Protein AF-A0A563CSV8-F1 (afdb_monomer)

pLDDT: mean 84.8, std 19.74, range [29.33, 97.5]

Mean predicted aligned error: 9.89 Å

Radius of gyration: 27.81 Å; Cα contacts (8 Å, |Δi|>4): 211; chains: 1; bounding box: 67×28×108 Å

Structure (mmCIF, N/CA/C/O backbone):
data_AF-A0A563CSV8-F1
#
_entry.id   AF-A0A563CSV8-F1
#
loop_
_atom_site.group_PDB
_atom_site.id
_atom_site.type_symbol
_atom_site.label_atom_id
_atom_site.label_alt_id
_atom_site.label_comp_id
_atom_site.label_asym_id
_atom_site.label_entity_id
_atom_site.label_seq_id
_atom_site.pdbx_PDB_ins_code
_atom_site.Cartn_x
_atom_site.Cartn_y
_atom_site.Cartn_z
_atom_site.occupancy
_atom_site.B_iso_or_equiv
_atom_site.auth_seq_id
_atom_site.auth_comp_id
_atom_site.auth_asym_id
_atom_site.auth_atom_id
_atom_site.pdbx_PDB_model_num
ATOM 1 N N . MET A 1 1 ? -40.921 4.038 60.113 1.00 35.88 1 MET A N 1
ATOM 2 C CA . MET A 1 1 ? -41.271 3.858 58.684 1.00 35.88 1 MET A CA 1
ATOM 3 C C . MET A 1 1 ? -40.349 4.776 57.900 1.00 35.88 1 MET A C 1
ATOM 5 O O . MET A 1 1 ? -40.406 5.974 58.118 1.00 35.88 1 MET A O 1
ATOM 9 N N . ILE A 1 2 ? -39.216 4.251 57.440 1.00 29.33 2 ILE A N 1
ATOM 10 C CA . ILE A 1 2 ? -38.971 3.679 56.101 1.00 29.33 2 ILE A CA 1
ATOM 11 C C . ILE A 1 2 ? -39.065 4.743 54.995 1.00 29.33 2 ILE A C 1
ATOM 13 O O . ILE A 1 2 ? -40.169 5.144 54.656 1.00 29.33 2 ILE A O 1
ATOM 17 N N . VAL A 1 3 ? -37.886 5.257 54.594 1.00 31.66 3 VAL A N 1
ATOM 18 C CA . VAL A 1 3 ? -37.237 5.213 53.247 1.00 31.66 3 VAL A CA 1
ATOM 19 C C . VAL A 1 3 ? -37.901 6.237 52.296 1.00 31.66 3 VAL A C 1
ATOM 21 O O . VAL A 1 3 ? -39.106 6.399 52.299 1.00 31.66 3 VAL A O 1
ATOM 24 N N . VAL A 1 4 ? -37.218 7.064 51.509 1.00 32.16 4 VAL A N 1
ATOM 25 C CA . VAL A 1 4 ? -36.087 6.784 50.629 1.00 32.16 4 VAL A CA 1
ATOM 26 C C . VAL A 1 4 ? -35.386 8.105 50.303 1.00 32.16 4 VAL A C 1
ATOM 28 O O . VAL A 1 4 ? -36.022 9.069 49.888 1.00 32.16 4 VAL A O 1
ATOM 31 N N . MET A 1 5 ? -34.066 8.128 50.451 1.00 48.88 5 MET A N 1
ATOM 32 C CA . MET A 1 5 ? -33.183 9.038 49.730 1.00 48.88 5 MET A CA 1
ATOM 33 C C . MET A 1 5 ? -32.689 8.252 48.526 1.00 48.88 5 MET A C 1
ATOM 35 O O . MET A 1 5 ? -31.996 7.275 48.761 1.00 48.88 5 MET A O 1
ATOM 39 N N . VAL A 1 6 ? -33.038 8.615 47.288 1.00 35.19 6 VAL A N 1
ATOM 40 C CA . VAL A 1 6 ? -32.206 8.273 46.122 1.00 35.19 6 VAL A CA 1
ATOM 41 C C . VAL A 1 6 ? -32.397 9.321 45.023 1.00 35.19 6 VAL A C 1
ATOM 43 O O . VAL A 1 6 ? -33.497 9.549 44.531 1.00 35.19 6 VAL A O 1
ATOM 46 N N . CYS A 1 7 ? -31.262 9.936 44.698 1.00 34.62 7 CYS A N 1
ATOM 47 C CA . CYS A 1 7 ? -30.876 10.692 43.515 1.00 34.62 7 CYS A CA 1
ATOM 48 C C . CYS A 1 7 ? -31.804 10.658 42.288 1.00 34.62 7 CYS A C 1
ATOM 50 O O . CYS A 1 7 ? -32.024 9.617 41.674 1.00 34.62 7 CYS A O 1
ATOM 52 N N . CYS A 1 8 ? -32.152 11.855 41.811 1.00 40.16 8 CYS A N 1
ATOM 53 C CA . CYS A 1 8 ? -32.219 12.135 40.377 1.00 40.16 8 CYS A CA 1
ATOM 54 C C . CYS A 1 8 ? -30.848 11.853 39.739 1.00 40.16 8 CYS A C 1
ATOM 56 O O . CYS A 1 8 ? -29.855 12.154 40.398 1.00 40.16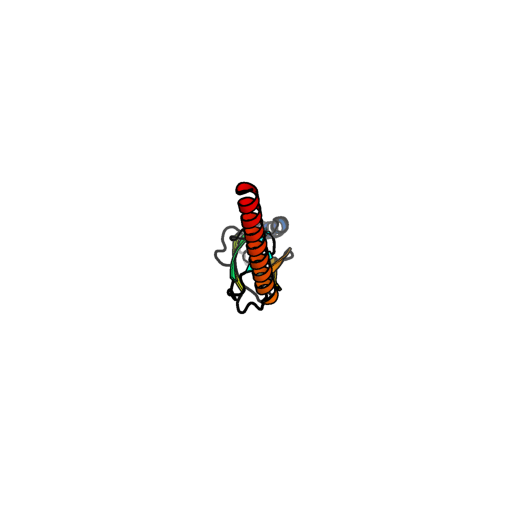 8 CYS A O 1
ATOM 58 N N . ILE A 1 9 ? -30.790 11.371 38.485 1.00 39.69 9 ILE A N 1
ATOM 59 C CA . ILE A 1 9 ? -29.891 11.852 37.401 1.00 39.69 9 ILE A CA 1
ATOM 60 C C . ILE A 1 9 ? -29.963 10.915 36.170 1.00 39.69 9 ILE A C 1
ATOM 62 O O . ILE A 1 9 ? -29.519 9.776 36.206 1.00 39.69 9 ILE A O 1
ATOM 66 N N . VAL A 1 10 ? -30.554 11.475 35.101 1.00 41.09 10 VAL A N 1
ATOM 67 C CA . VAL A 1 10 ? -30.374 11.264 33.643 1.00 41.09 10 VAL A CA 1
ATOM 68 C C . VAL A 1 10 ? -30.089 9.860 33.088 1.00 41.09 10 VAL A C 1
ATOM 70 O O . VAL A 1 10 ? -28.940 9.503 32.862 1.00 41.09 10 VAL A O 1
ATOM 73 N N . ASP A 1 11 ? -31.146 9.194 32.617 1.00 35.97 11 ASP A N 1
ATOM 74 C CA . ASP A 1 11 ? -31.045 8.134 31.593 1.00 35.97 11 ASP A CA 1
ATOM 75 C C . ASP A 1 11 ? -31.568 8.559 30.206 1.00 35.97 11 ASP A C 1
ATOM 77 O O . ASP A 1 11 ? -31.459 7.819 29.229 1.00 35.97 11 ASP A O 1
ATOM 81 N N . GLU A 1 12 ? -32.078 9.784 30.056 1.00 37.19 12 GLU A N 1
ATOM 82 C CA . GLU A 1 12 ? -32.661 10.219 28.777 1.00 37.19 12 GLU A CA 1
ATOM 83 C C . GLU A 1 12 ? -31.606 10.727 27.772 1.00 37.19 12 GLU A C 1
ATOM 85 O O . GLU A 1 12 ? -31.746 10.548 26.561 1.00 37.19 12 GLU A O 1
ATOM 90 N N . PHE A 1 13 ? -30.482 11.277 28.255 1.00 35.81 13 PHE A N 1
ATOM 91 C CA . PHE A 1 13 ? -29.402 11.783 27.391 1.00 35.81 13 PHE A CA 1
ATOM 92 C C . PHE A 1 13 ? -28.467 10.680 26.866 1.00 35.81 13 PHE A C 1
ATOM 94 O O . PHE A 1 13 ? -27.850 10.836 25.809 1.00 35.81 13 PHE A O 1
ATOM 101 N N . ALA A 1 14 ? -28.374 9.547 27.569 1.00 42.41 14 ALA A N 1
ATOM 102 C CA . ALA A 1 14 ? -27.557 8.414 27.138 1.00 42.41 14 ALA A CA 1
ATOM 103 C C . ALA A 1 14 ? -28.206 7.650 25.966 1.00 42.41 14 ALA A C 1
ATOM 105 O O . ALA A 1 14 ? -27.501 7.197 25.061 1.00 42.41 14 ALA A O 1
ATOM 106 N N . MET A 1 15 ? -29.544 7.567 25.923 1.00 33.88 15 MET A N 1
ATOM 107 C CA . MET A 1 15 ? -30.267 6.822 24.883 1.00 33.88 15 MET A CA 1
ATOM 108 C C . MET A 1 15 ? -30.456 7.578 23.559 1.00 33.88 15 MET A C 1
ATOM 110 O O . MET A 1 15 ? -30.530 6.941 22.509 1.00 33.88 15 MET A O 1
ATOM 114 N N . GLN A 1 16 ? -30.472 8.915 23.539 1.00 30.92 16 GLN A N 1
ATOM 115 C CA . GLN A 1 16 ? -30.524 9.645 22.261 1.00 30.92 16 GLN A CA 1
ATOM 116 C C . GLN A 1 16 ? -29.183 9.635 21.508 1.00 30.92 16 GLN A C 1
ATOM 118 O O . GLN A 1 16 ? -29.164 9.702 20.276 1.00 30.92 16 GLN A O 1
ATOM 123 N N . ASN A 1 17 ? -28.056 9.489 22.210 1.00 39.59 17 ASN A N 1
ATOM 124 C CA . ASN A 1 17 ? -26.733 9.547 21.589 1.00 39.59 17 ASN A CA 1
ATOM 125 C C . ASN A 1 17 ? -26.413 8.298 20.742 1.00 39.59 17 ASN A C 1
ATOM 127 O O . ASN A 1 17 ? -25.638 8.381 19.792 1.00 39.59 17 ASN A O 1
ATOM 131 N N . THR A 1 18 ? -27.046 7.153 21.017 1.00 44.75 18 THR A N 1
ATOM 132 C CA . THR A 1 18 ? -26.865 5.911 20.243 1.00 44.75 18 THR A CA 1
ATOM 133 C C . THR A 1 18 ? -27.723 5.865 18.972 1.00 44.75 18 THR A C 1
ATOM 135 O O . THR A 1 18 ? -27.323 5.235 17.992 1.00 44.75 18 THR A O 1
ATOM 138 N N . LEU A 1 19 ? -28.857 6.580 18.923 1.00 39.62 19 LEU A N 1
ATOM 139 C CA . LEU A 1 19 ? -29.727 6.618 17.737 1.00 39.62 19 LEU A CA 1
ATOM 140 C C . LEU A 1 19 ? -29.201 7.573 16.644 1.00 39.62 19 LEU A C 1
ATOM 142 O O . LEU A 1 19 ? -29.314 7.279 15.453 1.00 39.62 19 LEU A O 1
ATOM 146 N N . TYR A 1 20 ? -28.582 8.695 17.034 1.00 44.12 20 TYR A N 1
ATOM 147 C CA . TYR A 1 20 ? -28.030 9.693 16.102 1.00 44.12 20 TYR A CA 1
ATOM 148 C C . TYR A 1 20 ? -26.645 9.332 15.534 1.00 44.12 20 TYR A C 1
ATOM 150 O O . TYR A 1 20 ? -26.265 9.848 14.482 1.00 44.12 20 TYR A O 1
ATOM 158 N N . GLN A 1 21 ? -25.897 8.423 16.167 1.00 51.88 21 GLN A N 1
ATOM 159 C CA . GLN A 1 21 ? -24.547 8.041 15.721 1.00 51.88 21 GLN A CA 1
ATOM 160 C C . GLN A 1 21 ? -24.526 7.171 14.454 1.00 51.88 21 GLN A C 1
ATOM 162 O O . GLN A 1 21 ? -23.515 7.132 13.757 1.00 51.88 21 GLN A O 1
ATOM 167 N N . ASN A 1 22 ? -25.644 6.540 14.085 1.00 55.50 22 ASN A N 1
ATOM 168 C CA . ASN A 1 22 ? -25.687 5.612 12.951 1.00 55.50 22 ASN A CA 1
ATOM 169 C C . ASN A 1 22 ? -25.799 6.290 11.567 1.00 55.50 22 ASN A C 1
ATOM 171 O O . ASN A 1 22 ? -25.789 5.599 10.551 1.00 55.50 22 ASN A O 1
ATOM 175 N N . LYS A 1 23 ? -25.928 7.626 11.510 1.00 65.56 23 LYS A N 1
ATOM 176 C CA . LYS A 1 23 ? -26.065 8.394 10.254 1.00 65.56 23 LYS A CA 1
ATOM 177 C C . LYS A 1 23 ? -24.764 9.018 9.752 1.00 65.56 23 LYS A C 1
ATOM 179 O O . LYS A 1 23 ? -24.675 9.343 8.573 1.00 65.56 23 LYS A O 1
ATOM 184 N N . THR A 1 24 ? -23.771 9.225 10.615 1.00 77.50 24 THR A N 1
ATOM 185 C CA . THR A 1 24 ? -22.484 9.778 10.174 1.00 77.50 24 THR A CA 1
ATOM 186 C C . THR A 1 24 ? -21.752 8.704 9.360 1.00 77.50 24 THR A C 1
ATOM 188 O O . THR A 1 24 ? -21.623 7.580 9.844 1.00 77.50 24 THR A O 1
ATOM 191 N N . PRO A 1 25 ? -21.300 8.970 8.126 1.00 86.12 25 PRO A N 1
ATOM 192 C CA . PRO A 1 25 ? -20.522 7.989 7.379 1.00 86.12 25 PRO A CA 1
ATOM 193 C C . PRO A 1 25 ? -19.153 7.784 8.038 1.00 86.12 25 PRO A C 1
ATOM 195 O O . PRO A 1 25 ? -18.557 8.734 8.543 1.00 86.12 25 PRO A O 1
ATOM 198 N N . ILE A 1 26 ? -18.652 6.547 8.016 1.00 90.94 26 ILE A N 1
ATOM 199 C CA . ILE A 1 26 ? -17.241 6.278 8.312 1.00 90.94 26 ILE A CA 1
ATOM 200 C C . ILE A 1 26 ? -16.446 6.724 7.086 1.00 90.94 26 ILE A C 1
ATOM 202 O O . ILE A 1 26 ? -16.707 6.248 5.977 1.00 90.94 26 ILE A O 1
ATOM 206 N N . VAL A 1 27 ? -15.491 7.629 7.272 1.00 91.62 27 VAL A N 1
ATOM 207 C CA . VAL A 1 27 ?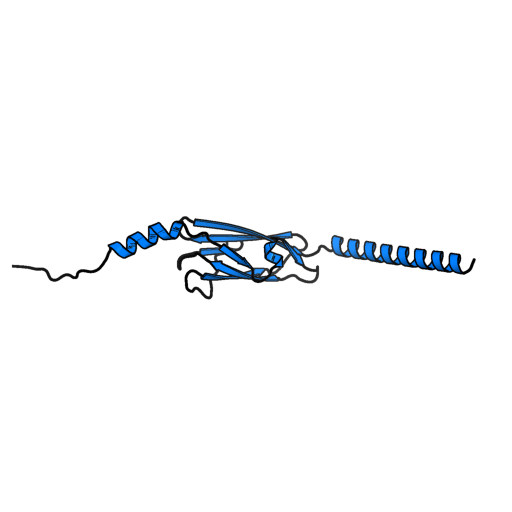 -14.641 8.147 6.191 1.00 91.62 27 VAL A CA 1
ATOM 208 C C . VAL A 1 27 ? -13.192 7.787 6.481 1.00 91.62 27 VAL A C 1
ATOM 210 O O . VAL A 1 27 ? -12.757 7.825 7.628 1.00 91.62 27 VAL A O 1
ATOM 213 N N . VAL A 1 28 ? -12.455 7.416 5.434 1.00 91.81 28 VAL A N 1
ATOM 214 C CA . VAL A 1 28 ? -11.029 7.083 5.507 1.00 91.81 28 VAL A CA 1
ATOM 215 C C . VAL A 1 28 ? -10.275 7.996 4.558 1.00 91.81 28 VAL A C 1
ATOM 217 O O . VAL A 1 28 ? -10.518 7.983 3.350 1.00 91.81 28 VAL A O 1
ATOM 220 N N . GLU A 1 29 ? -9.345 8.761 5.109 1.00 92.31 29 GLU A N 1
ATOM 221 C CA . GLU A 1 29 ? -8.484 9.679 4.379 1.00 92.31 29 GLU A CA 1
ATOM 222 C C . GLU A 1 29 ? -7.029 9.241 4.511 1.00 92.31 29 GLU A C 1
ATOM 224 O O . GLU A 1 29 ? -6.433 9.273 5.587 1.00 92.31 29 GLU A O 1
ATOM 229 N N . TRP A 1 30 ? -6.447 8.816 3.393 1.00 91.06 30 TRP A N 1
ATOM 230 C CA . TRP A 1 30 ? -5.050 8.400 3.333 1.00 91.06 30 TRP A CA 1
ATOM 231 C C . TRP A 1 30 ? -4.113 9.603 3.352 1.00 91.06 30 TRP A C 1
ATOM 233 O O . TRP A 1 30 ? -4.329 10.571 2.617 1.00 91.06 30 TRP A O 1
ATOM 243 N N . SER A 1 31 ? -3.045 9.513 4.149 1.00 88.56 31 SER A N 1
ATOM 244 C CA . SER A 1 31 ? -1.970 10.510 4.153 1.00 88.56 31 SER A CA 1
ATOM 245 C C . SER A 1 31 ? -1.184 10.490 2.841 1.00 88.56 31 SER A C 1
ATOM 247 O O . SER A 1 31 ? -0.815 11.544 2.332 1.00 88.56 31 SER A O 1
ATOM 249 N N . ASP A 1 32 ? -0.965 9.300 2.274 1.00 86.69 32 ASP A N 1
ATOM 250 C CA . ASP A 1 32 ? -0.354 9.147 0.956 1.00 86.69 32 ASP A CA 1
ATOM 251 C C . ASP A 1 32 ? -1.436 9.244 -0.144 1.00 86.69 32 ASP A C 1
ATOM 253 O O . ASP A 1 32 ? -2.354 8.412 -0.185 1.00 86.69 32 ASP A O 1
ATOM 257 N N . PRO A 1 33 ? -1.362 10.242 -1.049 1.00 81.44 33 PRO A N 1
ATOM 258 C CA . PRO A 1 33 ? -2.345 10.417 -2.111 1.00 81.44 33 PRO A CA 1
ATOM 259 C C . PRO A 1 33 ? -2.360 9.261 -3.118 1.00 81.44 33 PRO A C 1
ATOM 261 O O . PRO A 1 33 ? -3.402 9.032 -3.731 1.00 81.44 33 PRO A O 1
ATOM 264 N N . VAL A 1 34 ? -1.265 8.510 -3.272 1.00 81.50 34 VAL A N 1
ATOM 265 C CA . VAL A 1 34 ? -1.191 7.355 -4.183 1.00 81.50 34 VAL A CA 1
ATOM 266 C C . VAL A 1 34 ? -2.180 6.274 -3.749 1.00 81.50 34 VAL A C 1
ATOM 268 O O . VAL A 1 34 ? -2.895 5.711 -4.578 1.00 81.50 34 VAL A O 1
ATOM 271 N N . VAL A 1 35 ? -2.331 6.071 -2.437 1.00 81.38 35 VAL A N 1
ATOM 272 C CA . VAL A 1 35 ? -3.241 5.072 -1.853 1.00 81.38 35 VAL A CA 1
ATOM 273 C C . VAL A 1 35 ? -4.710 5.392 -2.143 1.00 81.38 35 VAL A C 1
ATOM 275 O O . VAL A 1 35 ? -5.538 4.482 -2.180 1.00 81.38 35 VAL A O 1
ATOM 278 N N . LYS A 1 36 ? -5.057 6.657 -2.432 1.00 76.62 36 LYS A N 1
ATOM 279 C CA . LYS A 1 36 ? -6.432 7.045 -2.805 1.00 76.62 36 LYS A CA 1
ATOM 280 C C . LYS A 1 36 ? -6.917 6.337 -4.069 1.00 76.62 36 LYS A C 1
ATOM 282 O O . LYS A 1 36 ? -8.115 6.112 -4.205 1.00 76.62 36 LYS A O 1
ATOM 287 N N . THR A 1 37 ? -6.001 5.968 -4.965 1.00 78.56 37 THR A N 1
ATOM 288 C CA . THR A 1 37 ? -6.317 5.211 -6.187 1.00 78.56 37 THR A CA 1
ATOM 289 C C . THR A 1 37 ? -6.583 3.726 -5.918 1.00 78.56 37 THR A C 1
ATOM 291 O O . THR A 1 37 ? -7.086 3.022 -6.788 1.00 78.56 37 THR A O 1
ATOM 294 N N . GLY A 1 38 ? -6.255 3.237 -4.716 1.00 81.31 38 GLY A N 1
ATOM 295 C CA . GLY A 1 38 ? -6.353 1.829 -4.339 1.00 81.31 38 GLY A CA 1
ATOM 296 C C . GLY A 1 38 ? -5.206 0.955 -4.855 1.00 81.31 38 GLY A C 1
ATOM 297 O O . GLY A 1 38 ? -5.148 -0.216 -4.480 1.00 81.31 38 GLY A O 1
ATOM 298 N N . ARG A 1 39 ? -4.279 1.498 -5.658 1.00 91.19 39 ARG A N 1
ATOM 299 C CA . ARG A 1 39 ? -3.098 0.785 -6.157 1.00 91.19 39 ARG A CA 1
ATOM 300 C C . ARG A 1 39 ? -1.820 1.569 -5.871 1.00 91.19 39 ARG A C 1
ATOM 302 O O . ARG A 1 39 ? -1.741 2.764 -6.129 1.00 91.19 39 ARG A O 1
ATOM 309 N N . ILE A 1 40 ? -0.819 0.879 -5.341 1.00 93.62 40 ILE A N 1
ATOM 310 C CA . ILE A 1 40 ? 0.508 1.420 -5.051 1.00 93.62 40 ILE A CA 1
ATOM 311 C C . ILE A 1 40 ? 1.517 0.580 -5.819 1.00 93.62 40 ILE A C 1
ATOM 313 O O . ILE A 1 40 ? 1.638 -0.611 -5.548 1.00 93.62 40 ILE A O 1
ATOM 317 N N . ASP A 1 41 ? 2.248 1.191 -6.747 1.00 93.69 41 ASP A N 1
ATOM 318 C CA . ASP A 1 41 ? 3.311 0.511 -7.483 1.00 93.69 41 ASP A CA 1
ATOM 319 C C . ASP A 1 41 ? 4.671 0.798 -6.826 1.00 93.69 41 ASP A C 1
ATOM 321 O O . ASP A 1 41 ? 5.085 1.948 -6.652 1.00 93.69 41 ASP A O 1
ATOM 325 N N . LEU A 1 42 ? 5.378 -0.262 -6.445 1.00 94.69 42 LEU A N 1
ATOM 326 C CA . LEU A 1 42 ? 6.690 -0.221 -5.809 1.00 94.69 42 LEU A CA 1
ATOM 327 C C . LEU A 1 42 ? 7.751 -0.804 -6.734 1.00 94.69 42 LEU A C 1
ATOM 329 O O . LEU A 1 42 ? 7.500 -1.747 -7.485 1.00 94.69 42 LEU A O 1
ATOM 333 N N . SER A 1 43 ? 8.974 -0.282 -6.635 1.00 94.81 43 SER A N 1
ATOM 334 C CA . SER A 1 43 ? 10.106 -0.883 -7.334 1.00 94.81 43 SER A CA 1
ATOM 335 C C . SER A 1 43 ? 10.395 -2.289 -6.814 1.00 94.81 43 SER A C 1
ATOM 337 O O . SER A 1 43 ? 10.136 -2.605 -5.652 1.00 94.81 43 SER A O 1
ATOM 339 N N . GLN A 1 44 ? 11.022 -3.116 -7.651 1.00 93.00 44 GLN A N 1
ATOM 340 C CA . GLN A 1 44 ? 11.383 -4.491 -7.293 1.00 93.00 44 GLN A CA 1
ATOM 341 C C . GLN A 1 44 ? 12.243 -4.571 -6.016 1.00 93.00 44 GLN A C 1
ATOM 343 O O . GLN A 1 44 ? 12.183 -5.557 -5.284 1.00 93.00 44 GLN A O 1
ATOM 348 N N . LEU A 1 45 ? 13.020 -3.527 -5.708 1.00 93.62 45 LEU A N 1
ATOM 349 C CA . LEU A 1 45 ? 13.906 -3.472 -4.539 1.00 93.62 45 LEU A CA 1
ATOM 350 C C . LEU A 1 45 ? 13.180 -3.182 -3.215 1.00 93.62 45 LEU A C 1
ATOM 352 O O . LEU A 1 45 ? 13.771 -3.367 -2.156 1.00 93.62 45 LEU A O 1
ATOM 356 N N . LYS A 1 46 ? 11.927 -2.712 -3.248 1.00 94.81 46 LYS A N 1
ATOM 357 C CA . LYS A 1 46 ? 11.156 -2.409 -2.036 1.00 94.81 46 LYS A CA 1
ATOM 358 C C . LYS A 1 46 ? 10.287 -3.602 -1.646 1.00 94.81 46 LYS A C 1
ATOM 360 O O . LYS A 1 46 ? 9.351 -3.942 -2.361 1.00 94.81 46 LYS A O 1
ATOM 365 N N . SER A 1 47 ? 10.579 -4.200 -0.495 1.00 93.75 47 SER A N 1
ATOM 366 C CA . SER A 1 47 ? 9.799 -5.291 0.112 1.00 93.75 47 SER A CA 1
ATOM 367 C C . SER A 1 47 ? 8.880 -4.830 1.246 1.00 93.75 47 SER A C 1
ATOM 369 O O . SER A 1 47 ? 8.172 -5.646 1.831 1.00 93.75 47 SER A O 1
ATOM 371 N N . GLU A 1 48 ? 8.883 -3.536 1.567 1.00 95.56 48 GLU A N 1
ATOM 372 C CA . GLU A 1 48 ? 8.081 -2.959 2.642 1.00 95.56 48 GLU A CA 1
ATOM 373 C C . GLU A 1 48 ? 7.415 -1.657 2.198 1.00 95.56 48 GLU A C 1
ATOM 375 O O . GLU A 1 48 ? 7.951 -0.902 1.377 1.00 95.56 48 GLU A O 1
ATOM 380 N N . TYR A 1 49 ? 6.250 -1.378 2.776 1.00 93.62 49 TYR A N 1
ATOM 381 C CA . TYR A 1 49 ? 5.524 -0.133 2.577 1.00 93.62 49 TYR A CA 1
ATOM 382 C C . TYR A 1 49 ? 4.700 0.209 3.814 1.00 93.62 49 TYR A C 1
ATOM 384 O O . TYR A 1 49 ? 3.950 -0.616 4.332 1.00 93.62 49 TYR A O 1
ATOM 392 N N . ASN A 1 50 ? 4.827 1.450 4.275 1.00 93.50 50 ASN A N 1
ATOM 393 C CA . ASN A 1 50 ? 4.084 1.952 5.418 1.00 93.50 50 ASN A CA 1
ATOM 394 C C . ASN A 1 50 ? 3.243 3.142 4.975 1.00 93.50 50 ASN A C 1
ATOM 396 O O . ASN A 1 50 ? 3.749 4.049 4.316 1.00 93.50 50 ASN A O 1
ATOM 400 N N . THR A 1 51 ? 1.977 3.155 5.370 1.00 92.19 51 THR A N 1
ATOM 401 C CA . THR A 1 51 ? 1.094 4.297 5.139 1.00 92.19 51 THR A CA 1
ATOM 402 C C . THR A 1 51 ? 0.167 4.494 6.322 1.00 92.19 51 THR A C 1
ATOM 404 O O . THR A 1 51 ? -0.117 3.561 7.075 1.00 92.19 51 THR A O 1
ATOM 407 N N . THR A 1 52 ? -0.300 5.720 6.495 1.00 93.88 52 THR A N 1
ATOM 408 C CA . THR A 1 52 ? -1.234 6.091 7.552 1.00 93.88 52 THR A CA 1
ATOM 409 C C . THR A 1 52 ? -2.533 6.588 6.948 1.00 93.88 52 THR A C 1
ATOM 411 O O . THR A 1 52 ? -2.550 7.199 5.876 1.00 93.88 52 THR A O 1
ATOM 414 N N . ALA A 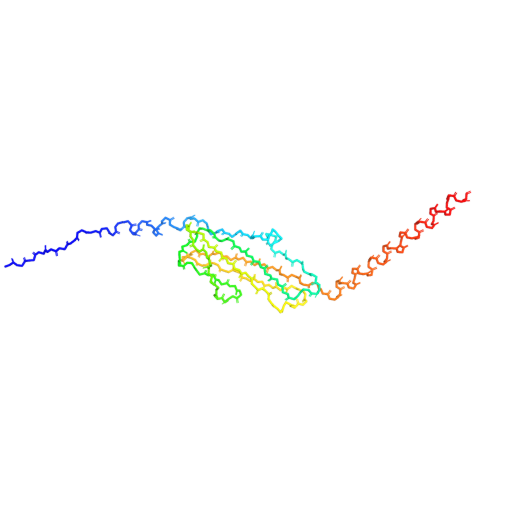1 53 ? -3.628 6.347 7.657 1.00 92.81 53 ALA A N 1
ATOM 415 C CA . ALA A 1 53 ? -4.930 6.899 7.324 1.00 92.81 53 ALA A CA 1
ATOM 416 C C . ALA A 1 53 ? -5.547 7.550 8.556 1.00 92.81 53 ALA A C 1
ATOM 418 O O . ALA A 1 53 ? -5.406 7.047 9.673 1.00 92.81 53 ALA A O 1
ATOM 419 N N . VAL A 1 54 ? -6.253 8.652 8.337 1.00 95.25 54 VAL A N 1
ATOM 420 C CA . VAL A 1 54 ? -7.175 9.223 9.313 1.00 95.25 54 VAL A CA 1
ATOM 421 C C . VAL A 1 54 ? -8.550 8.630 9.045 1.00 95.25 54 VAL A C 1
ATOM 423 O O . VAL A 1 54 ? -9.029 8.628 7.913 1.00 95.25 54 VAL A O 1
ATOM 426 N N . ILE A 1 55 ? -9.177 8.113 10.091 1.00 94.94 55 ILE A N 1
ATOM 427 C CA . ILE A 1 55 ? -10.549 7.624 10.076 1.00 94.94 55 ILE A CA 1
ATOM 428 C C . ILE A 1 55 ? -11.398 8.640 10.827 1.00 94.94 55 ILE A C 1
ATOM 430 O O . ILE A 1 55 ? -11.028 9.053 11.925 1.00 94.94 55 ILE A O 1
ATOM 434 N N . SER A 1 56 ? -12.536 9.029 10.267 1.00 94.06 56 SER A N 1
ATOM 435 C CA . SER A 1 56 ? -13.483 9.935 10.915 1.00 94.06 56 SER A CA 1
ATOM 436 C C . SER A 1 56 ? -14.893 9.351 10.963 1.00 94.06 56 SER A C 1
ATOM 438 O O . SER A 1 56 ? -15.239 8.425 10.223 1.00 94.06 56 SER A O 1
ATOM 440 N N . GLY A 1 57 ? -15.707 9.877 11.881 1.00 91.25 57 GLY A N 1
ATOM 441 C CA . GLY A 1 57 ? -17.085 9.424 12.084 1.00 91.25 57 GLY A CA 1
ATOM 442 C C . GLY A 1 57 ? -17.201 8.136 12.904 1.00 91.25 57 GLY A C 1
ATOM 443 O O . GLY A 1 57 ? -18.257 7.494 12.871 1.00 91.25 57 GLY A O 1
ATOM 444 N N . ILE A 1 58 ? -16.145 7.776 13.639 1.00 92.00 58 ILE A N 1
ATOM 445 C CA . ILE A 1 58 ? -16.062 6.566 14.467 1.00 92.00 58 ILE A CA 1
ATOM 446 C C . ILE A 1 58 ? -16.290 6.859 15.951 1.00 92.00 58 ILE A C 1
ATOM 448 O O . ILE A 1 58 ? -16.005 7.954 16.439 1.00 92.00 58 ILE A O 1
ATOM 452 N N . SER A 1 59 ? -16.819 5.875 16.668 1.00 91.69 59 SER A N 1
ATOM 453 C CA . SER A 1 59 ? -16.921 5.866 18.123 1.00 91.69 59 SER A CA 1
ATOM 454 C C . SER A 1 59 ? -15.611 5.377 18.767 1.00 91.69 59 SER A C 1
ATOM 456 O O . SER A 1 59 ? -14.780 4.772 18.085 1.00 91.69 59 SER A O 1
ATOM 458 N N . PRO A 1 60 ? -15.427 5.567 20.088 1.00 90.06 60 PRO A N 1
ATOM 459 C CA . PRO A 1 60 ? -14.286 5.001 20.813 1.00 90.06 60 PRO A CA 1
ATOM 460 C C . PRO A 1 60 ? -14.255 3.464 20.817 1.00 90.06 60 PRO A C 1
ATOM 462 O O . PRO A 1 60 ? -13.241 2.881 21.177 1.00 90.06 60 PRO A O 1
ATOM 465 N N . LEU A 1 61 ? -15.372 2.815 20.468 1.00 90.50 61 LEU A N 1
ATOM 466 C CA . LEU A 1 61 ? -15.523 1.359 20.429 1.00 90.50 61 LEU A CA 1
ATOM 467 C C . LEU A 1 61 ? -15.344 0.788 19.015 1.00 90.50 61 LEU A C 1
ATOM 469 O O . LEU A 1 61 ? -15.587 -0.398 18.800 1.00 90.50 61 LEU A O 1
ATOM 473 N N . ALA A 1 62 ? -14.972 1.621 18.039 1.00 92.81 62 ALA A N 1
ATOM 474 C CA . ALA A 1 62 ? -14.714 1.154 16.688 1.00 92.81 62 ALA A CA 1
ATOM 475 C C . ALA A 1 62 ? -13.504 0.208 16.664 1.00 92.81 62 ALA A C 1
ATOM 477 O O . ALA A 1 62 ? -12.447 0.523 17.208 1.00 92.81 62 ALA A O 1
ATOM 478 N N . SER A 1 63 ? -13.655 -0.928 15.987 1.00 94.81 63 SER A N 1
ATOM 479 C CA . SER A 1 63 ? -12.583 -1.894 15.746 1.00 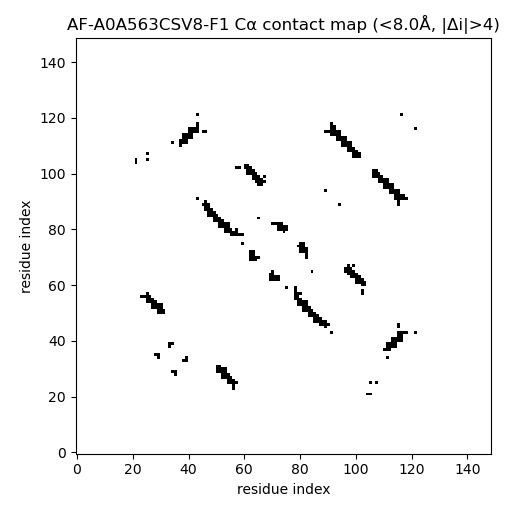94.81 63 SER A CA 1
ATOM 480 C C . SER A 1 63 ? -12.115 -1.790 14.298 1.00 94.81 63 SER A C 1
ATOM 482 O O . SER A 1 63 ? -12.916 -1.596 13.375 1.00 94.81 63 SER A O 1
ATOM 484 N N . VAL A 1 64 ? -10.804 -1.906 14.096 1.00 96.06 64 VAL A N 1
ATOM 485 C CA . VAL A 1 64 ? -10.184 -1.925 12.774 1.00 96.06 64 VAL A CA 1
ATOM 486 C C . VAL A 1 64 ? -9.463 -3.245 12.595 1.00 96.06 64 VAL A C 1
ATOM 488 O O . VAL A 1 64 ? -8.679 -3.647 13.445 1.00 96.06 64 VAL A O 1
ATOM 491 N N . MET A 1 65 ? -9.695 -3.900 11.463 1.00 95.75 65 MET A N 1
ATOM 492 C CA . MET A 1 65 ? -8.968 -5.093 11.059 1.00 95.75 65 MET A CA 1
ATOM 493 C C . MET A 1 65 ? -8.214 -4.845 9.760 1.00 95.75 65 MET A C 1
ATOM 495 O O . MET A 1 65 ? -8.781 -4.334 8.793 1.00 95.75 65 MET A O 1
ATOM 499 N N . ILE A 1 66 ? -6.954 -5.263 9.713 1.00 93.94 66 ILE A N 1
ATOM 500 C CA . ILE A 1 66 ? -6.118 -5.256 8.514 1.00 93.94 66 ILE A CA 1
ATOM 501 C C . ILE A 1 66 ? -5.717 -6.703 8.225 1.00 93.94 66 ILE A C 1
ATOM 503 O O . ILE A 1 66 ? -5.097 -7.370 9.049 1.00 93.94 66 ILE A O 1
ATOM 507 N N . ASN A 1 67 ? -6.120 -7.228 7.065 1.00 93.25 67 ASN A N 1
ATOM 508 C CA . ASN A 1 67 ? -5.963 -8.644 6.701 1.00 93.25 67 ASN A CA 1
ATOM 509 C C . ASN A 1 67 ? -6.483 -9.613 7.777 1.00 93.25 67 ASN A C 1
ATOM 511 O O . ASN A 1 67 ? -5.869 -10.637 8.068 1.00 93.25 67 ASN A O 1
ATOM 515 N N . GLY A 1 68 ? -7.624 -9.265 8.380 1.00 92.31 68 GLY A N 1
ATOM 516 C CA . GLY A 1 68 ? -8.275 -10.067 9.418 1.00 92.31 68 GLY A CA 1
ATOM 517 C C . GLY A 1 68 ? -7.599 -10.016 10.790 1.00 92.31 68 GLY A C 1
ATOM 518 O O . GLY A 1 68 ? -8.056 -10.699 11.700 1.00 92.31 68 GLY A O 1
ATOM 519 N N . LYS A 1 69 ? -6.536 -9.222 10.961 1.00 94.75 69 LYS A N 1
ATOM 520 C CA . LYS A 1 69 ? -5.905 -8.973 12.261 1.00 94.75 69 LYS A CA 1
ATOM 521 C C . LYS A 1 69 ? -6.391 -7.650 12.819 1.00 94.75 69 LYS A C 1
ATOM 523 O O . LYS A 1 69 ? -6.425 -6.669 12.084 1.00 94.75 69 LYS A O 1
ATOM 528 N N . GLU A 1 70 ? -6.773 -7.637 14.090 1.00 94.62 70 GLU A N 1
ATOM 529 C CA . GLU A 1 70 ? -7.159 -6.407 14.775 1.00 94.62 70 GLU A CA 1
ATOM 530 C C . GLU A 1 70 ? -5.955 -5.473 14.926 1.00 94.62 70 GLU A C 1
ATOM 532 O O . GLU A 1 70 ? -4.851 -5.905 15.258 1.00 94.62 70 GLU A O 1
ATOM 537 N N . GLU A 1 71 ? -6.182 -4.194 14.655 1.00 93.88 71 GLU A N 1
ATOM 538 C CA . GLU A 1 71 ? -5.178 -3.141 14.681 1.00 93.88 71 GLU A CA 1
ATOM 539 C C . GLU A 1 71 ? -5.653 -1.988 15.560 1.00 93.88 71 GLU A C 1
ATOM 541 O O . GLU A 1 71 ? -6.829 -1.613 15.574 1.00 93.88 71 GLU A O 1
ATOM 546 N N . THR A 1 72 ? -4.711 -1.394 16.286 1.00 91.94 72 THR A N 1
ATOM 547 C CA . THR A 1 72 ? -5.011 -0.304 17.210 1.00 91.94 72 THR A CA 1
ATOM 548 C C . THR A 1 72 ? -5.300 0.987 16.454 1.00 91.94 72 THR A C 1
ATOM 550 O O . THR A 1 72 ? -4.502 1.438 15.628 1.00 91.94 72 THR A O 1
ATOM 553 N N . VAL A 1 73 ? -6.403 1.643 16.812 1.00 95.25 73 VAL A N 1
ATOM 554 C CA . VAL A 1 73 ? -6.667 3.031 16.424 1.00 95.25 73 VAL A CA 1
ATOM 555 C C . VAL A 1 73 ? -5.904 3.955 17.371 1.00 95.25 73 VAL A C 1
ATOM 557 O O . VAL A 1 73 ? -6.197 4.014 18.565 1.00 95.25 73 VAL A O 1
ATOM 560 N N . SER A 1 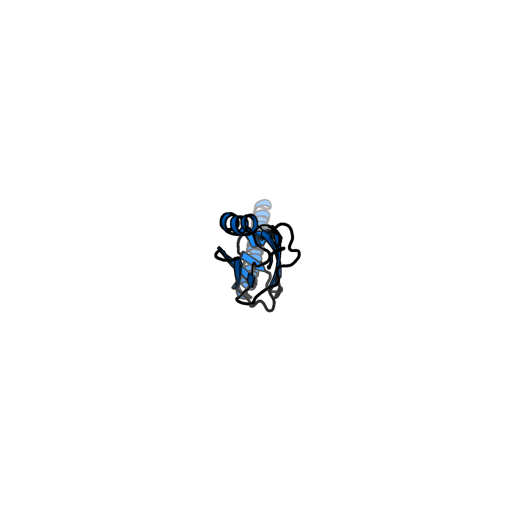74 ? -4.909 4.670 16.853 1.00 94.44 74 SER A N 1
ATOM 561 C CA . SER A 1 74 ? -4.129 5.646 17.616 1.00 94.44 74 SER A CA 1
ATOM 562 C C . SER A 1 74 ? -4.742 7.045 17.535 1.00 94.44 74 SER A C 1
ATOM 564 O O . SER A 1 74 ? -5.595 7.318 16.691 1.00 94.44 74 SER A O 1
ATOM 566 N N . ASP A 1 75 ? -4.279 7.948 18.404 1.00 94.50 75 ASP A N 1
ATOM 567 C CA . ASP A 1 75 ? -4.610 9.381 18.370 1.00 94.50 75 ASP A CA 1
ATOM 568 C C . ASP A 1 75 ? -6.120 9.678 18.352 1.00 94.50 75 ASP A C 1
ATOM 570 O O . ASP A 1 75 ? -6.570 10.632 17.714 1.00 94.50 75 ASP A O 1
ATOM 574 N N . TYR A 1 76 ? -6.916 8.844 19.030 1.00 94.81 76 TYR A N 1
ATOM 575 C CA . TYR A 1 76 ? -8.364 9.003 19.030 1.00 94.81 76 TYR A CA 1
ATOM 576 C C . TYR A 1 76 ? -8.782 10.295 19.745 1.00 94.81 76 TYR A C 1
ATOM 578 O O . TYR A 1 76 ? -8.494 10.492 20.927 1.00 94.81 76 TYR A O 1
ATOM 586 N N . SER A 1 77 ? -9.498 11.169 19.039 1.00 94.06 77 SER A N 1
ATOM 587 C CA . SER A 1 77 ? -10.075 12.401 19.582 1.00 94.06 77 SER A CA 1
ATOM 588 C C . SER A 1 77 ? -11.202 12.903 18.684 1.00 94.06 77 SER A C 1
ATOM 590 O O . SER A 1 77 ? -11.120 12.803 17.464 1.00 94.06 77 SER A O 1
ATOM 592 N N . ASN A 1 78 ? -12.271 13.456 19.265 1.00 92.50 78 ASN A N 1
ATOM 593 C CA . ASN A 1 78 ? -13.375 14.086 18.525 1.00 92.50 78 ASN A CA 1
ATOM 594 C C . ASN A 1 78 ? -13.993 13.229 17.395 1.00 92.50 78 ASN A C 1
ATOM 596 O O . ASN A 1 78 ? -14.416 13.775 16.379 1.00 92.50 78 ASN A O 1
ATOM 600 N N . LYS A 1 79 ? -14.096 11.900 17.573 1.00 92.12 79 LYS A N 1
ATOM 601 C CA . LYS A 1 79 ? -14.570 10.929 16.553 1.00 92.12 79 LYS A CA 1
ATOM 602 C C . LYS A 1 79 ? -13.628 10.747 15.354 1.00 92.12 79 LYS A C 1
ATOM 604 O O . LYS A 1 79 ? -14.048 10.251 14.304 1.00 92.12 79 LYS A O 1
ATOM 609 N N . PHE A 1 80 ? -12.372 11.146 15.515 1.00 94.31 80 PHE A N 1
ATOM 610 C CA . PHE A 1 80 ? -11.272 10.861 14.607 1.00 94.31 80 PHE A CA 1
ATOM 611 C C . PHE A 1 80 ? -10.328 9.866 15.263 1.00 94.31 80 PHE A C 1
ATOM 613 O O . PHE A 1 80 ? -10.166 9.873 16.480 1.00 94.31 80 PHE A O 1
ATOM 620 N N . GLY A 1 81 ? -9.683 9.046 14.451 1.00 95.62 81 GLY A N 1
ATOM 621 C CA . GLY A 1 81 ? -8.593 8.177 14.865 1.00 95.62 81 GLY A CA 1
ATOM 622 C C . GLY A 1 81 ? -7.624 7.968 13.714 1.00 95.62 81 GLY A C 1
ATOM 623 O O . GLY A 1 81 ? -7.918 8.298 12.564 1.00 95.62 81 GLY A O 1
ATOM 624 N N . ARG A 1 82 ? -6.450 7.430 14.013 1.00 96.44 82 ARG A N 1
ATOM 625 C CA . ARG A 1 82 ? -5.415 7.138 13.027 1.00 96.44 82 ARG A CA 1
ATOM 626 C C . ARG A 1 82 ? -5.137 5.646 12.999 1.00 96.44 82 ARG A C 1
ATOM 628 O O . ARG A 1 82 ? -5.069 4.996 14.035 1.00 96.44 82 ARG A O 1
ATOM 635 N N . ILE A 1 83 ? -4.942 5.119 11.799 1.00 94.69 83 ILE A N 1
ATOM 636 C CA . ILE A 1 83 ? -4.452 3.759 11.586 1.00 94.69 83 ILE A CA 1
ATOM 637 C C . ILE A 1 83 ? -3.165 3.795 10.786 1.00 94.69 83 ILE A C 1
ATOM 639 O O . ILE A 1 83 ? -2.960 4.672 9.944 1.00 94.69 83 ILE A O 1
ATOM 643 N N . THR A 1 84 ? -2.297 2.827 11.055 1.00 93.81 84 THR A N 1
ATOM 644 C CA . THR A 1 84 ? -1.046 2.638 10.323 1.00 93.81 84 THR A CA 1
ATOM 645 C C . THR A 1 84 ? -1.059 1.260 9.692 1.00 93.81 84 THR A C 1
ATOM 647 O O . THR A 1 84 ? -1.163 0.261 10.394 1.00 93.81 84 THR A O 1
ATOM 650 N N . ILE A 1 85 ? -0.906 1.200 8.375 1.00 91.25 85 ILE A N 1
ATOM 651 C CA . ILE A 1 85 ? -0.664 -0.049 7.660 1.00 91.25 85 ILE A CA 1
ATOM 652 C C . ILE A 1 85 ? 0.835 -0.239 7.559 1.00 91.25 85 ILE A C 1
ATOM 654 O O . ILE A 1 85 ? 1.537 0.633 7.044 1.00 91.25 85 ILE A O 1
ATOM 658 N N . LYS A 1 86 ? 1.299 -1.398 8.023 1.00 92.94 86 LYS A N 1
ATOM 659 C CA . LYS A 1 86 ? 2.686 -1.832 7.883 1.00 92.94 86 LYS A CA 1
ATOM 660 C C . LYS A 1 86 ? 2.733 -3.081 7.021 1.00 92.94 86 LYS A C 1
ATOM 662 O O . LYS A 1 86 ? 2.498 -4.187 7.502 1.00 92.94 86 LYS A O 1
ATOM 667 N N . ALA A 1 87 ? 3.005 -2.893 5.738 1.00 92.81 87 ALA A N 1
ATOM 668 C CA . ALA A 1 87 ? 3.219 -3.984 4.809 1.00 92.81 87 ALA A CA 1
ATOM 669 C C . ALA A 1 87 ? 4.693 -4.391 4.843 1.00 92.81 87 ALA A C 1
ATOM 671 O O . ALA A 1 87 ? 5.573 -3.574 4.569 1.00 92.81 87 ALA A O 1
ATOM 672 N N . LYS A 1 88 ? 4.949 -5.649 5.195 1.00 93.88 88 LYS A N 1
ATOM 673 C CA . LYS A 1 88 ? 6.276 -6.265 5.231 1.00 93.88 88 LYS A CA 1
ATOM 674 C C . LYS A 1 88 ? 6.278 -7.530 4.393 1.00 93.88 88 LYS A C 1
ATOM 676 O O . LYS A 1 88 ? 5.210 -8.075 4.121 1.00 93.88 88 LYS A O 1
ATOM 681 N N . ASP A 1 89 ? 7.473 -7.971 4.013 1.00 94.25 89 ASP A N 1
ATOM 682 C CA . ASP A 1 89 ? 7.691 -9.215 3.271 1.00 94.25 89 ASP A CA 1
ATOM 683 C C . ASP A 1 89 ? 6.870 -9.293 1.968 1.00 94.25 89 ASP A C 1
ATOM 685 O O . ASP A 1 89 ? 6.373 -10.351 1.584 1.00 94.25 89 ASP A O 1
ATOM 689 N N . LEU A 1 90 ? 6.725 -8.154 1.276 1.00 96.38 90 LEU A N 1
ATOM 690 C CA . LEU A 1 90 ? 5.962 -8.056 0.032 1.00 96.38 90 LEU A CA 1
ATOM 691 C C . LEU A 1 90 ? 6.576 -8.951 -1.050 1.00 96.38 90 LEU A C 1
ATOM 693 O O . LEU A 1 90 ? 7.737 -8.774 -1.445 1.00 96.38 90 LEU A O 1
ATOM 697 N N . HIS A 1 91 ? 5.779 -9.875 -1.579 1.00 96.31 91 HIS A N 1
ATOM 698 C CA . HIS A 1 91 ? 6.193 -10.705 -2.705 1.00 96.31 91 HIS A CA 1
ATOM 699 C C . HIS A 1 91 ? 6.129 -9.907 -4.013 1.00 96.31 91 HIS A C 1
ATOM 701 O O . HIS A 1 91 ? 5.452 -8.882 -4.096 1.00 96.31 91 HIS A O 1
ATOM 707 N N . GLU A 1 92 ? 6.851 -10.355 -5.041 1.00 96.94 92 GLU A N 1
ATOM 708 C CA . GLU A 1 92 ? 6.709 -9.775 -6.381 1.00 96.94 92 GLU A CA 1
ATOM 709 C C . GLU A 1 92 ? 5.264 -9.935 -6.883 1.00 96.94 92 GLU A C 1
ATOM 711 O O . GLU A 1 92 ? 4.615 -10.957 -6.642 1.00 96.94 92 GLU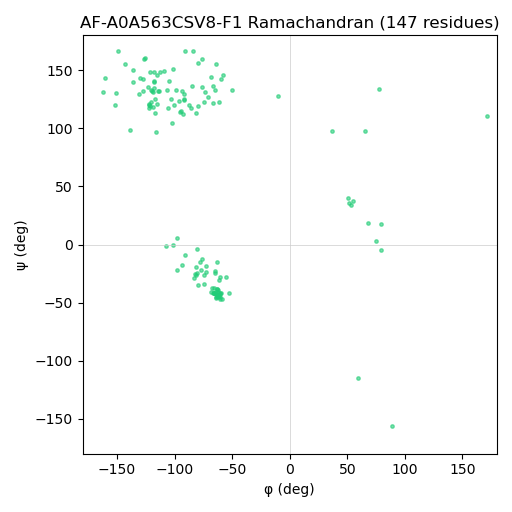 A O 1
ATOM 716 N N . GLY A 1 93 ? 4.759 -8.922 -7.581 1.00 96.31 93 GLY A N 1
ATOM 717 C CA . GLY A 1 93 ? 3.378 -8.829 -8.031 1.00 96.31 93 GLY A CA 1
ATOM 718 C C . GLY A 1 93 ? 2.442 -8.169 -7.014 1.00 96.31 93 GLY A C 1
ATOM 719 O O . GLY A 1 93 ? 2.845 -7.360 -6.176 1.00 96.31 93 GLY A O 1
ATOM 720 N N . ASP A 1 94 ? 1.153 -8.483 -7.135 1.00 97.00 94 ASP A N 1
ATOM 721 C CA . ASP A 1 94 ? 0.079 -7.856 -6.363 1.00 97.00 94 ASP A CA 1
ATOM 722 C C . ASP A 1 94 ? -0.034 -8.440 -4.948 1.00 97.00 94 ASP A C 1
ATOM 724 O O . ASP A 1 94 ? -0.390 -9.604 -4.772 1.00 97.00 94 ASP A O 1
ATOM 728 N N . ASN A 1 95 ? 0.155 -7.595 -3.936 1.00 95.88 95 ASN A N 1
ATOM 729 C CA . ASN A 1 95 ? -0.096 -7.907 -2.532 1.00 95.88 95 ASN A CA 1
ATOM 730 C C . ASN A 1 95 ? -1.387 -7.198 -2.102 1.00 95.88 95 ASN A C 1
ATOM 732 O O . ASN A 1 95 ? -1.473 -5.967 -2.133 1.00 95.88 95 ASN A O 1
ATOM 736 N N . LYS A 1 96 ? -2.415 -7.959 -1.718 1.00 95.31 96 LYS A N 1
ATOM 737 C CA . LYS A 1 96 ? -3.729 -7.407 -1.353 1.00 95.31 96 LYS A CA 1
ATOM 738 C C . LYS A 1 96 ? -3.831 -7.180 0.151 1.00 95.31 96 LYS A C 1
ATOM 740 O O . LYS A 1 96 ? -3.549 -8.081 0.937 1.00 95.31 96 LYS A O 1
ATOM 745 N N . TYR A 1 97 ? -4.294 -5.995 0.534 1.00 93.38 97 TYR A N 1
ATOM 746 C CA . TYR A 1 97 ? -4.566 -5.635 1.920 1.00 93.38 97 TYR A CA 1
ATOM 747 C C . TYR A 1 97 ? -6.024 -5.221 2.075 1.00 93.38 97 TYR A C 1
ATOM 749 O O . TYR A 1 97 ? -6.480 -4.267 1.444 1.00 93.38 97 TYR A O 1
ATOM 757 N N . THR A 1 98 ? -6.751 -5.941 2.923 1.00 93.62 98 THR A N 1
ATOM 758 C CA . THR A 1 98 ? -8.151 -5.650 3.246 1.00 93.62 98 THR A CA 1
ATOM 759 C C . THR A 1 98 ? -8.211 -4.919 4.575 1.00 93.62 98 THR A C 1
ATOM 761 O O . THR A 1 98 ? -7.779 -5.458 5.590 1.00 93.62 98 THR A O 1
ATOM 764 N N . ILE A 1 99 ? -8.757 -3.708 4.568 1.00 93.50 99 ILE A N 1
ATOM 765 C CA . ILE A 1 99 ? -9.057 -2.919 5.759 1.00 93.50 99 ILE A CA 1
ATOM 766 C C . ILE A 1 99 ? -10.557 -2.998 6.019 1.00 93.50 99 ILE A C 1
ATOM 768 O O . ILE A 1 99 ? -11.364 -2.666 5.150 1.00 93.50 99 ILE A O 1
ATOM 772 N N . GLN A 1 100 ? -10.929 -3.403 7.223 1.00 95.56 100 GLN A N 1
ATOM 773 C CA . GLN A 1 100 ? -12.302 -3.408 7.707 1.00 95.56 100 GLN A CA 1
ATOM 774 C C . GLN A 1 100 ? -12.392 -2.518 8.938 1.00 95.56 100 GLN A C 1
ATOM 776 O O . GLN A 1 100 ? -11.573 -2.625 9.841 1.00 95.56 100 GLN A O 1
ATOM 781 N N . ILE A 1 101 ? -13.389 -1.645 8.974 1.00 94.94 101 ILE A N 1
ATOM 782 C CA . ILE A 1 101 ? -13.684 -0.778 10.112 1.00 94.94 101 ILE A CA 1
ATOM 783 C C . ILE A 1 101 ? -15.108 -1.100 10.536 1.00 94.94 101 ILE A C 1
ATOM 785 O O . ILE A 1 101 ? -16.037 -0.958 9.736 1.00 94.94 101 ILE A O 1
ATOM 789 N N . ILE A 1 102 ? -15.270 -1.564 11.769 1.00 93.31 102 ILE A N 1
ATOM 790 C CA . ILE A 1 102 ? -16.553 -1.953 12.349 1.00 93.31 102 ILE A CA 1
ATOM 791 C C . ILE A 1 102 ? -16.836 -1.028 13.523 1.00 93.31 102 ILE A C 1
ATOM 793 O O . ILE A 1 102 ? -16.030 -0.920 14.440 1.00 93.31 102 ILE A O 1
ATOM 797 N N . ASP A 1 103 ? -17.991 -0.375 13.505 1.00 91.69 103 ASP A N 1
ATOM 798 C CA . ASP A 1 103 ? -18.425 0.493 14.594 1.00 91.69 103 ASP A CA 1
ATOM 799 C C . ASP A 1 103 ? -19.916 0.282 14.873 1.00 91.69 103 ASP A C 1
ATOM 801 O O . ASP A 1 103 ? -20.799 0.761 14.146 1.00 91.69 103 ASP A O 1
ATOM 805 N N . GLY A 1 104 ? -20.193 -0.523 15.899 1.00 88.81 104 GLY A N 1
ATOM 806 C CA . GLY A 1 104 ? -21.527 -1.041 16.180 1.00 88.81 104 GLY A CA 1
ATOM 807 C C . GLY A 1 104 ? -22.060 -1.863 15.003 1.00 88.81 104 GLY A C 1
ATOM 808 O O . GLY A 1 104 ? -21.526 -2.917 14.672 1.00 88.81 104 GLY A O 1
ATOM 809 N N . LYS A 1 105 ? -23.131 -1.382 14.361 1.00 88.38 105 LYS A N 1
ATOM 810 C CA . LYS A 1 105 ? -23.739 -2.027 13.179 1.00 88.38 105 LYS A CA 1
ATOM 811 C C . LYS A 1 105 ? -23.162 -1.531 11.848 1.00 88.38 105 LYS A C 1
ATOM 813 O O . LYS A 1 105 ? -23.514 -2.071 10.800 1.00 88.38 105 LYS A O 1
ATOM 818 N N . ARG A 1 106 ? -22.332 -0.482 11.861 1.00 88.88 106 ARG A N 1
ATOM 819 C CA . ARG A 1 106 ? -21.727 0.088 10.651 1.00 88.88 106 ARG A CA 1
ATOM 820 C C . ARG A 1 106 ? -20.470 -0.696 10.304 1.00 88.88 106 ARG A C 1
ATOM 822 O O . ARG A 1 106 ? -19.657 -0.974 11.182 1.00 88.88 106 ARG A O 1
ATOM 829 N N . LYS A 1 107 ? -20.295 -1.000 9.019 1.00 91.38 107 LYS A N 1
ATOM 830 C CA . LYS A 1 107 ? -19.076 -1.605 8.481 1.00 91.38 107 LYS A CA 1
ATOM 831 C C . LYS A 1 107 ? -18.620 -0.823 7.255 1.00 91.38 107 LYS A C 1
ATOM 833 O O . LYS A 1 107 ? -19.408 -0.602 6.339 1.00 91.38 107 LYS A O 1
ATOM 838 N N . LEU A 1 108 ? -17.347 -0.443 7.230 1.00 92.38 108 LEU A N 1
ATOM 839 C CA . LEU A 1 108 ? -16.657 0.023 6.033 1.00 92.38 108 LEU A CA 1
ATOM 840 C C . LEU A 1 108 ? -15.569 -0.987 5.681 1.00 92.38 108 LEU A C 1
ATOM 842 O O . LEU A 1 108 ? -14.785 -1.381 6.539 1.00 92.38 108 LEU A O 1
ATOM 846 N N . GLU A 1 109 ? -15.505 -1.383 4.417 1.00 92.81 109 GLU A N 1
ATOM 847 C CA . GLU A 1 109 ? -14.446 -2.245 3.901 1.00 92.81 109 GLU A CA 1
ATOM 848 C C . GLU A 1 109 ? -13.750 -1.558 2.728 1.00 92.81 109 GLU A C 1
ATOM 850 O O . GLU A 1 109 ? -14.391 -0.955 1.861 1.00 92.81 109 GLU A O 1
ATOM 855 N N . LYS A 1 110 ? -12.422 -1.617 2.723 1.00 91.06 110 LYS A N 1
ATOM 856 C CA . LYS A 1 110 ? -11.566 -1.084 1.667 1.00 91.06 110 LYS A CA 1
ATOM 857 C C . LYS A 1 110 ? -10.481 -2.097 1.356 1.00 91.06 110 LYS A C 1
ATOM 859 O O . LYS A 1 110 ? -9.916 -2.702 2.257 1.00 91.06 110 LYS A O 1
ATOM 864 N N . THR A 1 111 ? -10.170 -2.248 0.078 1.00 91.25 111 THR A N 1
ATOM 865 C CA . THR A 1 111 ? -9.024 -3.039 -0.369 1.00 91.25 111 THR A CA 1
ATOM 866 C C . THR A 1 111 ? -8.011 -2.101 -0.998 1.00 91.25 111 THR A C 1
ATOM 868 O O . THR A 1 111 ? -8.384 -1.269 -1.825 1.00 91.25 111 THR A O 1
ATOM 871 N N . ILE A 1 112 ? -6.747 -2.241 -0.612 1.00 92.62 112 ILE A N 1
ATOM 872 C CA . ILE A 1 112 ? -5.615 -1.622 -1.299 1.00 92.62 112 ILE A CA 1
ATOM 873 C C . ILE A 1 112 ? -4.736 -2.725 -1.887 1.00 92.62 112 ILE A C 1
ATOM 875 O O . ILE A 1 112 ? -4.605 -3.810 -1.311 1.00 92.62 112 ILE A O 1
ATOM 879 N N . VAL A 1 113 ? -4.142 -2.454 -3.042 1.00 95.25 113 VAL A N 1
ATOM 880 C CA . VAL A 1 113 ? -3.212 -3.361 -3.714 1.00 95.25 113 VAL A CA 1
ATOM 881 C C . VAL A 1 113 ? -1.843 -2.708 -3.748 1.00 95.25 113 VAL A C 1
ATOM 883 O O . VAL A 1 113 ? -1.678 -1.627 -4.307 1.00 95.25 113 VAL A O 1
ATOM 886 N N . ILE A 1 114 ? -0.862 -3.380 -3.158 1.00 95.44 114 ILE A N 1
ATOM 887 C CA . ILE A 1 114 ? 0.541 -2.989 -3.223 1.00 95.44 114 ILE A CA 1
ATOM 888 C C . ILE A 1 114 ? 1.208 -3.902 -4.244 1.00 95.44 114 ILE A C 1
ATOM 890 O O . ILE A 1 114 ? 1.434 -5.084 -3.987 1.00 95.44 114 ILE A O 1
ATOM 894 N N . HIS A 1 115 ? 1.478 -3.367 -5.424 1.00 96.62 115 HIS A N 1
ATOM 895 C CA . HIS A 1 115 ? 2.138 -4.082 -6.496 1.00 96.62 115 HIS A CA 1
ATOM 896 C C . HIS A 1 115 ? 3.643 -3.844 -6.438 1.00 96.62 115 HIS A C 1
ATOM 898 O O . HIS A 1 115 ? 4.119 -2.734 -6.674 1.00 96.62 115 HIS A O 1
ATOM 904 N N . ARG A 1 116 ? 4.407 -4.886 -6.126 1.00 97.38 116 ARG A N 1
ATOM 905 C CA . ARG A 1 116 ? 5.866 -4.848 -6.207 1.00 97.38 116 ARG A CA 1
ATOM 906 C C . ARG A 1 116 ? 6.275 -5.333 -7.589 1.00 97.38 116 ARG A C 1
ATOM 908 O O . ARG A 1 116 ? 5.921 -6.448 -7.954 1.00 97.38 116 ARG A O 1
ATOM 915 N N . GLN A 1 117 ? 7.033 -4.524 -8.325 1.00 97.44 117 GLN A N 1
ATOM 916 C CA . GLN A 1 117 ? 7.445 -4.878 -9.684 1.00 97.44 117 GLN A CA 1
ATOM 917 C C . GLN A 1 117 ? 8.055 -6.277 -9.756 1.00 97.44 117 GLN A C 1
ATOM 919 O O . GLN A 1 117 ? 8.929 -6.626 -8.954 1.00 97.44 117 GLN A O 1
ATOM 924 N N . THR A 1 118 ? 7.613 -7.049 -10.743 1.00 97.06 118 THR A N 1
ATOM 925 C CA . THR A 1 118 ? 8.176 -8.372 -11.018 1.00 97.06 118 THR A CA 1
ATOM 926 C C . THR A 1 118 ? 9.485 -8.250 -11.788 1.00 97.06 118 THR A C 1
ATOM 928 O O . THR A 1 118 ? 9.712 -7.283 -12.525 1.00 97.06 118 THR A O 1
ATOM 931 N N . LYS A 1 119 ? 10.347 -9.265 -11.689 1.00 95.81 119 LYS A N 1
ATOM 932 C CA . LYS A 1 119 ? 11.554 -9.329 -12.528 1.00 95.81 119 LYS A CA 1
ATOM 933 C C . LYS A 1 119 ? 11.230 -9.189 -14.023 1.00 95.81 119 LYS A C 1
ATOM 935 O O . LYS A 1 119 ? 11.917 -8.463 -14.736 1.00 95.81 119 LYS A O 1
ATOM 940 N N . ALA A 1 120 ? 10.156 -9.836 -14.477 1.00 96.12 120 ALA A N 1
ATOM 941 C CA . ALA A 1 120 ? 9.725 -9.793 -15.871 1.00 96.12 120 ALA A CA 1
ATOM 942 C C . ALA A 1 120 ? 9.352 -8.373 -16.331 1.00 96.12 120 ALA A C 1
ATOM 944 O O . ALA A 1 120 ? 9.713 -7.970 -17.435 1.00 96.12 120 ALA A O 1
ATOM 945 N N . GLU A 1 121 ? 8.673 -7.592 -15.491 1.00 96.00 121 GLU A N 1
ATOM 946 C CA . GLU A 1 121 ? 8.350 -6.192 -15.791 1.00 96.00 121 GLU A CA 1
ATOM 947 C C . GLU A 1 121 ? 9.598 -5.314 -15.868 1.00 96.00 121 GLU A C 1
ATOM 949 O O . GLU A 1 121 ? 9.710 -4.473 -16.764 1.00 96.00 121 GLU A O 1
ATOM 954 N N . VAL A 1 122 ? 10.548 -5.514 -14.951 1.00 95.31 122 VAL A N 1
ATOM 955 C CA . VAL A 1 122 ? 11.815 -4.773 -14.948 1.00 95.31 122 VAL A CA 1
ATOM 956 C C . VAL A 1 122 ? 12.627 -5.087 -16.203 1.00 95.31 122 VAL A C 1
ATOM 958 O O . VAL A 1 122 ? 13.116 -4.166 -16.859 1.00 95.31 122 VAL A O 1
ATOM 961 N N . ASP A 1 123 ? 12.747 -6.364 -16.561 1.00 96.56 123 ASP A N 1
ATOM 962 C CA . ASP A 1 123 ? 13.502 -6.802 -17.737 1.00 96.56 123 ASP A CA 1
ATOM 963 C C . ASP A 1 123 ? 12.842 -6.312 -19.035 1.00 96.56 123 ASP A C 1
ATOM 965 O O . ASP A 1 123 ? 13.526 -5.780 -19.912 1.00 96.56 123 ASP A O 1
ATOM 969 N N . LYS A 1 124 ? 11.507 -6.375 -19.125 1.00 96.44 124 LYS A N 1
ATOM 970 C CA . LYS A 1 124 ? 10.748 -5.817 -20.253 1.00 96.44 124 LYS A CA 1
ATOM 971 C C . LYS A 1 124 ? 10.988 -4.315 -20.405 1.00 96.44 124 LYS A C 1
ATOM 973 O O . LYS A 1 124 ? 11.283 -3.852 -21.503 1.00 96.44 124 LYS A O 1
ATOM 978 N N . LYS A 1 125 ? 10.929 -3.558 -19.307 1.00 94.81 125 LYS A N 1
ATOM 979 C CA . LYS A 1 125 ? 11.152 -2.107 -19.331 1.00 94.81 125 LYS A CA 1
ATOM 980 C C . LYS A 1 125 ? 12.573 -1.748 -19.775 1.00 94.81 125 LYS A C 1
ATOM 982 O O . LYS A 1 125 ? 12.749 -0.789 -20.522 1.00 94.81 125 LYS A O 1
ATOM 987 N N . LYS A 1 126 ? 13.581 -2.519 -19.353 1.00 95.19 126 LYS A N 1
ATOM 988 C CA . LYS A 1 126 ? 14.969 -2.340 -19.814 1.00 95.19 126 LYS A CA 1
ATOM 989 C C . LYS A 1 126 ? 15.100 -2.600 -21.312 1.00 95.19 126 LYS A C 1
ATOM 991 O O . LYS A 1 126 ? 15.708 -1.790 -22.004 1.00 95.19 126 LYS A O 1
ATOM 996 N N . ALA A 1 127 ? 14.500 -3.680 -21.811 1.00 96.88 127 ALA A N 1
ATOM 997 C CA . ALA A 1 127 ? 14.516 -4.001 -23.236 1.00 96.88 127 ALA A CA 1
ATOM 998 C C . ALA A 1 127 ? 13.851 -2.896 -24.078 1.00 96.88 127 ALA A C 1
ATOM 1000 O O . ALA A 1 127 ? 14.426 -2.449 -25.068 1.00 96.88 127 ALA A O 1
ATOM 1001 N N . GLU A 1 128 ? 12.690 -2.394 -23.647 1.00 96.75 128 GLU A N 1
ATOM 1002 C CA . GLU A 1 128 ? 11.993 -1.280 -24.306 1.00 96.75 128 GLU A CA 1
ATOM 1003 C C . GLU A 1 128 ? 12.824 0.014 -24.297 1.00 96.75 128 GLU A C 1
ATOM 1005 O O . GLU A 1 128 ? 12.862 0.751 -25.285 1.00 96.75 128 GLU A O 1
ATOM 1010 N N . GLU A 1 129 ? 13.519 0.303 -23.195 1.00 96.81 129 GLU A N 1
ATOM 1011 C CA . GLU A 1 1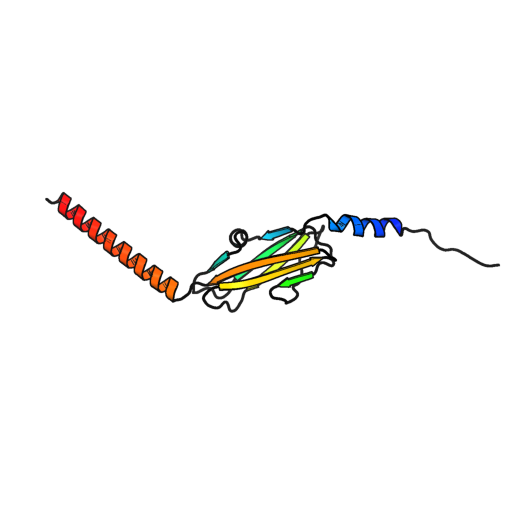29 ? 14.385 1.478 -23.098 1.00 96.81 129 GLU A CA 1
ATOM 1012 C C . GLU A 1 129 ? 15.618 1.359 -24.006 1.00 96.81 129 GLU A C 1
ATOM 1014 O O . GLU A 1 129 ? 15.995 2.331 -24.668 1.00 96.81 129 GLU A O 1
ATOM 1019 N N . GLU A 1 130 ? 16.234 0.179 -24.079 1.00 97.00 130 GLU A N 1
ATOM 1020 C CA . GLU A 1 130 ? 17.332 -0.092 -25.007 1.00 97.00 130 GLU A CA 1
ATOM 1021 C C . GLU A 1 130 ? 16.892 0.026 -26.465 1.00 97.00 130 GLU A C 1
ATOM 1023 O O . GLU A 1 130 ? 17.589 0.648 -27.269 1.00 97.00 130 GLU A O 1
ATOM 1028 N N . GLU A 1 131 ? 15.732 -0.526 -26.816 1.00 97.12 131 GLU A N 1
ATOM 1029 C CA . GLU A 1 131 ? 15.181 -0.421 -28.164 1.00 97.12 131 GLU A CA 1
ATOM 1030 C C . GLU A 1 131 ? 14.907 1.041 -28.533 1.00 97.12 131 GLU A C 1
ATOM 1032 O O . GLU A 1 131 ? 15.293 1.505 -29.610 1.00 97.12 131 GLU A O 1
ATOM 1037 N N . LYS A 1 132 ? 14.318 1.810 -27.611 1.00 97.50 132 LYS A N 1
ATOM 1038 C CA . LYS A 1 132 ? 14.080 3.242 -27.804 1.00 97.50 132 LYS A CA 1
ATOM 1039 C C . LYS A 1 132 ? 15.385 4.006 -28.037 1.00 97.50 132 LYS A C 1
ATOM 1041 O O . LYS A 1 132 ? 15.432 4.854 -28.926 1.00 97.50 132 LYS A O 1
ATOM 1046 N N . LYS A 1 133 ? 16.450 3.698 -27.288 1.00 96.88 133 LYS A N 1
ATOM 1047 C CA . LYS A 1 133 ? 17.778 4.308 -27.481 1.00 96.88 133 LYS A CA 1
ATOM 1048 C C . LYS A 1 133 ? 18.357 3.986 -28.858 1.00 96.88 133 LYS A C 1
ATOM 1050 O O . LYS A 1 133 ? 18.849 4.898 -29.518 1.00 96.88 133 LYS A O 1
ATOM 1055 N N . ARG A 1 134 ? 18.254 2.733 -29.318 1.00 96.88 134 ARG A N 1
ATOM 1056 C CA . ARG A 1 134 ? 18.717 2.331 -30.661 1.00 96.88 134 ARG A CA 1
ATOM 1057 C C . ARG A 1 134 ? 17.975 3.087 -31.761 1.00 96.88 134 ARG A C 1
ATOM 1059 O O . ARG A 1 134 ? 18.622 3.671 -32.621 1.00 96.88 134 ARG A O 1
ATOM 1066 N N . ARG A 1 135 ? 16.643 3.174 -31.676 1.00 96.62 135 ARG A N 1
ATOM 1067 C CA . ARG A 1 135 ? 15.825 3.916 -32.652 1.00 96.62 135 ARG A CA 1
ATOM 1068 C C . ARG A 1 135 ? 16.177 5.406 -32.702 1.00 96.62 135 ARG A C 1
ATOM 1070 O O . ARG A 1 135 ? 16.260 5.971 -33.787 1.00 96.62 135 ARG A O 1
ATOM 1077 N N . ILE A 1 136 ? 16.400 6.044 -31.549 1.00 96.88 136 ILE A N 1
ATOM 1078 C CA . ILE A 1 136 ? 16.815 7.458 -31.488 1.00 96.88 136 ILE A CA 1
ATOM 1079 C C . ILE A 1 136 ? 18.193 7.646 -32.136 1.00 96.88 136 ILE A C 1
ATOM 1081 O O . ILE A 1 136 ? 18.392 8.591 -32.895 1.00 96.88 136 ILE A O 1
ATOM 1085 N N . GLU A 1 137 ? 19.138 6.743 -31.870 1.00 96.62 137 GLU A N 1
ATOM 1086 C CA . GLU A 1 137 ? 20.479 6.807 -32.457 1.00 96.62 137 GLU A CA 1
ATOM 1087 C C . GLU A 1 137 ? 20.458 6.603 -33.978 1.00 96.62 137 GLU A C 1
ATOM 1089 O O . GLU A 1 137 ? 21.134 7.325 -34.708 1.00 96.62 137 GLU A O 1
ATOM 1094 N N . GLU A 1 138 ? 19.658 5.658 -34.474 1.00 95.94 138 GLU A N 1
ATOM 1095 C CA . GLU A 1 138 ? 19.459 5.431 -35.910 1.00 95.94 138 GLU A CA 1
ATOM 1096 C C . GLU A 1 138 ? 18.832 6.648 -36.597 1.00 95.94 138 GLU A C 1
ATOM 1098 O O . GLU A 1 138 ? 19.313 7.075 -37.647 1.00 95.94 138 GLU A O 1
ATOM 1103 N N . GLN A 1 139 ? 17.811 7.258 -35.985 1.00 96.12 139 GLN A N 1
ATOM 1104 C CA . GLN A 1 139 ? 17.210 8.496 -36.490 1.00 96.12 139 GLN A CA 1
ATOM 1105 C C . GLN A 1 139 ? 18.226 9.638 -36.548 1.00 96.12 139 GLN A C 1
ATOM 1107 O O . GLN A 1 139 ? 18.288 10.346 -37.552 1.00 96.12 139 GLN A O 1
ATOM 1112 N N . ARG A 1 140 ? 19.060 9.784 -35.511 1.00 96.12 140 ARG A N 1
ATOM 1113 C CA . ARG A 1 140 ? 20.116 10.800 -35.469 1.00 96.12 140 ARG A CA 1
ATOM 1114 C C . ARG A 1 140 ? 21.140 10.595 -36.586 1.00 96.12 140 ARG A C 1
ATOM 1116 O O . ARG A 1 140 ? 21.490 11.557 -37.264 1.00 96.12 140 ARG A O 1
ATOM 1123 N N . LYS A 1 141 ? 21.586 9.353 -36.806 1.00 95.94 141 LYS A N 1
ATOM 1124 C CA . LYS A 1 141 ? 22.513 9.011 -37.899 1.00 95.94 141 LYS A CA 1
ATOM 1125 C C . LYS A 1 141 ? 21.904 9.300 -39.273 1.00 95.94 141 LYS A C 1
ATOM 1127 O O . LYS A 1 141 ? 22.566 9.911 -40.104 1.00 95.94 141 LYS A O 1
ATOM 1132 N N . ALA A 1 142 ? 20.643 8.925 -39.489 1.00 94.62 142 ALA A N 1
ATOM 1133 C CA . ALA A 1 142 ? 19.944 9.180 -40.748 1.00 94.62 142 ALA A CA 1
ATOM 1134 C C . ALA A 1 142 ? 19.726 10.683 -41.014 1.00 94.62 142 ALA A C 1
ATOM 1136 O O . ALA A 1 142 ? 19.818 11.133 -42.155 1.00 94.62 142 ALA A O 1
ATOM 1137 N N . GLU A 1 143 ? 19.442 11.481 -39.981 1.00 93.75 143 GLU A N 1
ATOM 1138 C CA . GLU A 1 143 ? 19.337 12.940 -40.105 1.00 93.75 143 GLU A CA 1
ATOM 1139 C C . GLU A 1 143 ? 20.690 13.582 -40.434 1.00 93.75 143 GLU A C 1
ATOM 1141 O O . GLU A 1 143 ? 20.765 14.471 -41.283 1.00 93.75 143 GLU A O 1
ATOM 1146 N N . GLU A 1 144 ? 21.764 13.127 -39.792 1.00 93.38 144 GLU A N 1
ATOM 1147 C CA . GLU A 1 144 ? 23.113 13.615 -40.061 1.00 93.38 144 GLU A CA 1
ATOM 1148 C C . GLU A 1 144 ? 23.562 13.295 -41.492 1.00 93.38 144 GLU A C 1
ATOM 1150 O O . GLU A 1 144 ? 24.124 14.160 -42.162 1.00 93.38 144 GLU A O 1
ATOM 1155 N N . GLU A 1 145 ? 23.257 12.099 -41.994 1.00 92.69 145 GLU A N 1
ATOM 1156 C CA . GLU A 1 145 ? 23.519 11.722 -43.385 1.00 92.69 145 GLU A CA 1
ATOM 1157 C C . GLU A 1 145 ? 22.740 12.608 -44.369 1.00 92.69 145 GLU A C 1
ATOM 1159 O O . GLU A 1 145 ? 23.331 13.145 -45.304 1.00 92.69 145 GLU A O 1
ATOM 1164 N N . ARG A 1 146 ? 21.451 12.876 -44.111 1.00 90.56 146 ARG A N 1
ATOM 1165 C CA . ARG A 1 146 ? 20.641 13.806 -44.926 1.00 90.56 146 ARG A CA 1
ATO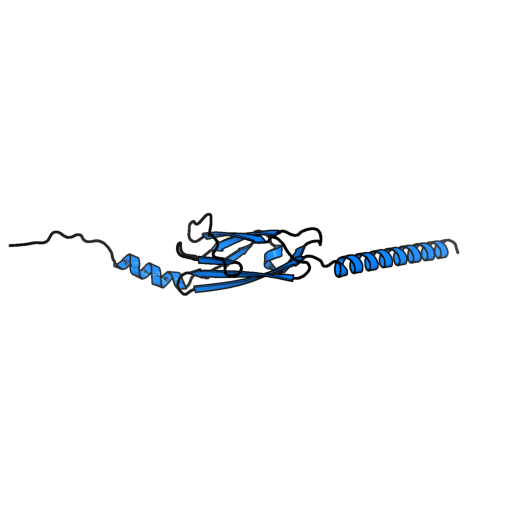M 1166 C C . ARG A 1 146 ? 21.158 15.241 -44.930 1.00 90.56 146 ARG A C 1
ATOM 1168 O O . ARG A 1 146 ? 20.926 15.945 -45.899 1.00 90.56 146 ARG A O 1
ATOM 1175 N N . ARG A 1 147 ? 21.793 15.701 -43.849 1.00 87.06 147 ARG A N 1
ATOM 1176 C CA . ARG A 1 147 ? 22.399 17.045 -43.784 1.00 87.06 147 ARG A CA 1
ATOM 1177 C C . ARG A 1 147 ? 23.735 17.133 -44.520 1.00 87.06 147 ARG A C 1
ATOM 1179 O O . ARG A 1 147 ? 24.181 18.239 -44.805 1.00 87.06 147 ARG A O 1
ATOM 1186 N N . ARG A 1 148 ? 24.401 15.996 -44.732 1.00 86.06 148 ARG A N 1
ATOM 1187 C CA . ARG A 1 148 ? 25.704 15.904 -45.406 1.00 86.06 148 ARG A CA 1
ATOM 1188 C C . ARG A 1 148 ? 25.585 15.631 -46.911 1.00 86.06 148 ARG A C 1
ATOM 1190 O O . ARG A 1 148 ? 26.580 15.824 -47.605 1.00 86.06 148 ARG A O 1
ATOM 1197 N N . ALA A 1 149 ? 24.426 15.162 -47.375 1.00 74.62 149 ALA A N 1
ATOM 1198 C CA . ALA A 1 149 ? 24.072 14.991 -48.787 1.00 74.62 149 ALA A CA 1
ATOM 1199 C C . ALA A 1 149 ? 23.526 16.294 -49.389 1.00 74.62 149 ALA A C 1
ATOM 1201 O O . ALA A 1 149 ? 23.813 16.539 -50.581 1.00 74.62 149 ALA A O 1
#

Sequence (149 aa):
MIVVMVCCIVDEFAMQNTLYQNKTPIVVEWSDPVVKTGRIDLSQLKSEYNTTAVISGISPLASVMINGKEETVSDYSNKFGRITIKAKDLHEGDNKYTIQIIDGKRKLEKTIVIHRQTKAEVDKKKAEEEEKKRRIEEQRKAEEERRRA

Nearest PDB structures (foldseek):
  3fn9-assembly2_C  TM=5.502E-01  e=2.872E-04  Bacteroides fragilis NCTC 9343
  8cka-assembly1_A  TM=6.237E-01  e=6.929E-03  Deinococcus radiodurans R1 = ATCC 13939 = DSM 20539
  5hcd-assembly1_A  TM=5.863E-01  e=1.031E-02  Homo sapiens
  6dms-assembly1_A  TM=5.242E-01  e=1.156E-02  Mariniflexile fucanivorans
  6dns-assembly1_A  TM=4.795E-01  e=2.040E-02  Mariniflexile fucanivorans

Foldseek 3Di:
DDDDDDDDDDPPVVVVVVVVLVPQDWDKAWPDVVCVVLEAEAELPDQKDKTKIKIASADPPKWKDKVNHTFDFDPDDPRITMGMDIGGRHDAAWDKIWMWIDHPPDIDIGIHIYHYHDPVNVVVVVVVVVVVVVVVVVVVVVVVVVVVD

Secondary structure (DSSP, 8-state):
----------SHHHHHHHHHGGGSPPEEEESSGGGGGTEEEE-TT---EEEEEEEES--TT-EEEETTEEE--EEEETTEEEEEEEE-SPPSEEEEEEEEEEETTEEEEEEEEEEEPPHHHHHHHHHHHHHHHHHHHHHHHHHHHHHH-

Solvent-accessible surface area (backbone atoms only — not comparable to full-atom values): 8734 Å² total; per-residue (Å²): 136,82,88,82,92,79,80,88,85,81,71,68,72,66,61,55,57,66,68,62,56,78,72,52,66,78,44,80,47,56,73,49,71,58,56,74,75,30,50,39,84,37,56,66,87,50,40,62,51,74,49,44,32,43,36,34,54,45,58,97,79,45,46,34,26,53,72,85,39,82,49,74,72,41,84,6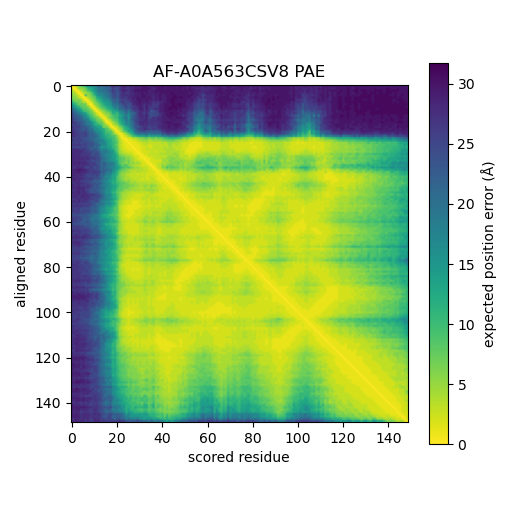8,51,97,39,29,28,32,42,73,49,78,47,64,84,52,57,70,32,81,41,80,43,43,40,36,40,38,42,90,91,44,73,49,77,49,65,39,34,43,30,17,41,37,72,67,59,54,53,50,52,50,52,54,52,52,51,52,52,51,53,52,52,52,52,51,52,54,52,52,51,62,75,74,107